Protein AF-A0A6G7YJJ7-F1 (afdb_monomer)

Mean predicted aligned error: 14.87 Å

Sequence (80 aa):
MTPFTPASHLTHDELPTASELAADCRAVGSNLRLERVARAAVSTPPSIHFEDYPA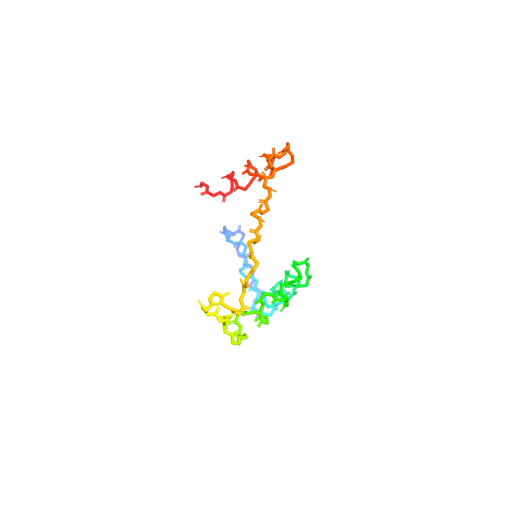EVTKREIKVDEATARLAGALHLHLD

Secondary structure (DSSP, 8-state):
-------TT-SS-PPPPHHHHHHHHHHHHHHTTTHHHHHHHHSPPPP--GGG-----PPPPPP--HHHHHHHHHHHTT--

Organism: NCBI:txid2714938

pLDDT: mean 77.43, std 13.07, range [42.38, 92.94]

Radius of gyration: 22.63 Å; Cα contacts (8 Å, |Δi|>4): 7; chains: 1; bounding box: 53×26×61 Å

Structure (mmCIF, N/CA/C/O backbone):
data_AF-A0A6G7YJJ7-F1
#
_entry.id   AF-A0A6G7YJJ7-F1
#
loop_
_atom_site.group_PDB
_atom_site.id
_atom_site.type_symbol
_atom_site.label_atom_id
_atom_site.label_alt_id
_atom_site.label_comp_id
_atom_site.label_asym_id
_atom_site.label_entity_id
_atom_site.label_seq_id
_atom_site.pdbx_PDB_ins_code
_atom_site.Cartn_x
_atom_site.Cartn_y
_atom_site.Cartn_z
_atom_site.occupancy
_atom_site.B_iso_or_equiv
_atom_site.auth_seq_id
_atom_site.auth_comp_id
_atom_site.auth_asym_id
_atom_site.auth_atom_id
_atom_site.pdbx_PDB_model_num
ATOM 1 N N . MET A 1 1 ? 26.878 -11.650 -45.476 1.00 42.38 1 MET A N 1
ATOM 2 C CA . MET A 1 1 ? 26.280 -11.346 -44.160 1.00 42.38 1 MET A CA 1
ATOM 3 C C . MET A 1 1 ? 27.414 -10.975 -43.227 1.00 42.38 1 MET A C 1
ATOM 5 O O . MET A 1 1 ? 28.108 -11.854 -42.741 1.00 42.38 1 MET A O 1
ATOM 9 N N . THR A 1 2 ? 27.696 -9.685 -43.097 1.00 43.19 2 THR A N 1
ATOM 10 C CA . THR A 1 2 ? 28.680 -9.164 -42.142 1.00 43.19 2 THR A CA 1
ATOM 11 C C . THR A 1 2 ? 28.044 -9.112 -40.749 1.00 43.19 2 THR A C 1
ATOM 13 O O . THR A 1 2 ? 26.888 -8.699 -40.650 1.00 43.19 2 THR A O 1
ATOM 16 N N . PRO A 1 3 ? 28.736 -9.550 -39.683 1.00 55.03 3 PRO A N 1
ATOM 17 C CA . PRO A 1 3 ? 28.210 -9.442 -38.329 1.00 55.03 3 PRO A CA 1
ATOM 18 C C . PRO A 1 3 ? 28.186 -7.971 -37.895 1.00 55.03 3 PRO A C 1
ATOM 20 O O . PRO A 1 3 ? 29.150 -7.234 -38.103 1.00 55.03 3 PRO A O 1
ATOM 23 N N . PHE A 1 4 ? 27.060 -7.546 -37.324 1.00 59.81 4 PHE A N 1
ATOM 24 C CA . PHE A 1 4 ? 26.902 -6.235 -36.705 1.00 59.81 4 PHE A CA 1
ATOM 25 C C . PHE A 1 4 ? 27.581 -6.263 -35.334 1.00 59.81 4 PHE A C 1
ATOM 27 O O . PHE A 1 4 ? 27.154 -6.999 -34.447 1.00 59.81 4 PHE A O 1
ATOM 34 N N . THR A 1 5 ? 28.648 -5.487 -35.169 1.00 66.00 5 THR A N 1
ATOM 35 C CA . THR A 1 5 ? 29.259 -5.239 -33.860 1.00 66.00 5 THR A CA 1
ATOM 36 C C . THR A 1 5 ? 28.543 -4.040 -33.235 1.00 66.00 5 THR A C 1
ATOM 38 O O . THR A 1 5 ? 28.650 -2.945 -33.796 1.00 66.00 5 THR A O 1
ATOM 41 N N . PRO A 1 6 ? 27.805 -4.196 -32.121 1.00 59.72 6 PRO A N 1
ATOM 42 C CA . PRO A 1 6 ? 27.148 -3.063 -31.485 1.00 59.72 6 PRO A CA 1
ATOM 43 C C . PRO A 1 6 ? 28.193 -2.095 -30.918 1.00 59.72 6 PRO A C 1
ATOM 45 O O . PRO A 1 6 ? 29.197 -2.496 -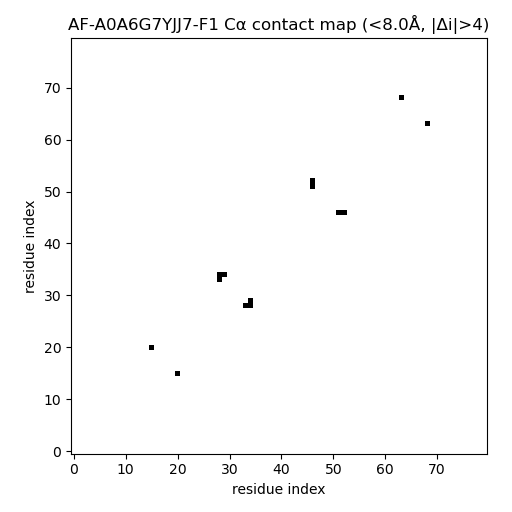30.326 1.00 59.72 6 PRO A O 1
ATOM 48 N N . ALA A 1 7 ? 27.972 -0.802 -31.149 1.00 57.53 7 ALA A N 1
ATOM 49 C CA . ALA A 1 7 ? 28.867 0.255 -30.709 1.00 57.53 7 ALA A CA 1
ATOM 50 C C . ALA A 1 7 ? 28.794 0.434 -29.181 1.00 57.53 7 ALA A C 1
ATOM 52 O O . ALA A 1 7 ? 27.718 0.629 -28.623 1.00 57.53 7 ALA A O 1
ATOM 53 N N . SER A 1 8 ? 29.961 0.455 -28.532 1.00 58.91 8 SER A N 1
ATOM 54 C CA . SER A 1 8 ? 30.207 0.618 -27.083 1.00 58.91 8 SER A CA 1
ATOM 55 C C . SER A 1 8 ? 29.772 1.977 -26.482 1.00 58.91 8 SER A C 1
ATOM 57 O O . SER A 1 8 ? 30.257 2.367 -25.421 1.00 58.91 8 SER A O 1
ATOM 59 N N . HIS A 1 9 ? 28.906 2.733 -27.161 1.00 55.09 9 HIS A N 1
ATOM 60 C CA . HIS A 1 9 ? 28.542 4.115 -26.819 1.00 55.09 9 HIS A CA 1
ATOM 61 C C . HIS A 1 9 ? 27.078 4.293 -26.400 1.00 55.09 9 HIS A C 1
ATOM 63 O O . HIS A 1 9 ? 26.640 5.427 -26.211 1.00 55.09 9 HIS A O 1
ATOM 69 N N . LEU A 1 10 ? 26.312 3.210 -26.250 1.00 54.34 10 LEU A N 1
ATOM 70 C CA . LEU A 1 10 ? 24.974 3.296 -25.676 1.00 54.34 10 LEU A CA 1
ATOM 71 C C . LEU A 1 10 ? 25.110 3.566 -24.172 1.00 54.34 10 LEU A C 1
ATOM 73 O O . LEU A 1 10 ? 25.392 2.681 -23.376 1.00 54.34 10 LEU A O 1
ATOM 77 N N . THR A 1 11 ? 24.933 4.830 -23.796 1.00 57.19 11 THR A N 1
ATOM 78 C CA . THR A 1 11 ? 24.857 5.337 -22.415 1.00 57.19 11 THR A CA 1
ATOM 79 C C . THR A 1 11 ? 23.596 4.885 -21.676 1.00 57.19 11 THR A C 1
ATOM 81 O O . THR A 1 11 ? 23.358 5.293 -20.540 1.00 57.19 11 THR A O 1
ATOM 84 N N . HIS A 1 12 ? 22.760 4.075 -22.317 1.00 54.22 12 HIS A N 1
ATOM 85 C CA . HIS A 1 12 ? 21.588 3.448 -21.736 1.00 54.22 12 HIS A CA 1
ATOM 86 C C . HIS A 1 12 ? 21.810 1.952 -21.892 1.00 54.22 12 HIS A C 1
ATOM 88 O O . HIS A 1 12 ? 21.951 1.482 -23.022 1.00 54.22 12 HIS A O 1
ATOM 94 N N . ASP A 1 13 ? 21.877 1.237 -20.768 1.00 60.16 13 ASP A N 1
ATOM 95 C CA . ASP A 1 13 ? 21.647 -0.207 -20.766 1.00 60.16 13 ASP A CA 1
ATOM 96 C C . ASP A 1 13 ? 20.421 -0.460 -21.650 1.00 60.16 13 ASP A C 1
ATOM 98 O O . ASP A 1 1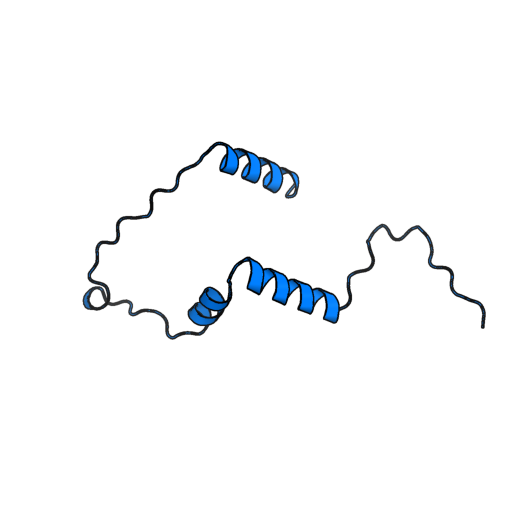3 ? 19.406 0.237 -21.512 1.00 60.16 13 ASP A O 1
ATOM 102 N N . GLU A 1 14 ? 20.541 -1.361 -22.625 1.00 69.50 14 GLU A N 1
ATOM 103 C CA . GLU A 1 14 ? 19.411 -1.699 -23.485 1.00 69.50 14 GLU A CA 1
ATOM 104 C C . GLU A 1 14 ? 18.212 -2.040 -22.593 1.00 69.50 14 GLU A C 1
ATOM 106 O O . GLU A 1 14 ? 18.313 -2.851 -21.672 1.00 69.50 14 GLU A O 1
ATOM 111 N N . LEU A 1 15 ? 17.083 -1.366 -22.834 1.00 74.62 15 LEU A N 1
ATOM 112 C CA . LEU A 1 15 ? 15.856 -1.606 -22.084 1.00 74.62 15 LEU A CA 1
ATOM 113 C C . LEU A 1 15 ? 15.528 -3.108 -22.131 1.00 74.62 15 LEU A C 1
ATOM 115 O O . LEU A 1 15 ? 15.478 -3.665 -23.234 1.00 74.62 15 LEU A O 1
ATOM 119 N N . PRO A 1 16 ? 15.265 -3.754 -20.978 1.00 82.75 16 PRO A N 1
ATOM 120 C CA . PRO A 1 16 ? 14.891 -5.158 -20.953 1.00 82.75 16 PRO A CA 1
ATOM 121 C C . PRO A 1 16 ? 13.658 -5.406 -21.817 1.00 82.75 16 PRO A C 1
ATOM 123 O O . PRO A 1 16 ? 12.792 -4.540 -21.993 1.00 82.75 16 PRO A O 1
ATOM 126 N N . THR A 1 17 ? 13.552 -6.616 -22.348 1.00 88.56 17 THR A N 1
ATOM 127 C CA . THR A 1 17 ? 12.390 -7.010 -23.138 1.00 88.56 17 THR A CA 1
ATOM 128 C C . THR A 1 17 ? 11.113 -6.932 -22.297 1.00 88.56 17 THR A C 1
ATOM 130 O O . THR A 1 17 ? 11.121 -7.105 -21.077 1.00 88.56 17 THR A O 1
ATOM 133 N N . ALA A 1 18 ? 9.958 -6.756 -22.947 1.00 91.12 18 ALA A N 1
ATOM 134 C CA . ALA A 1 18 ? 8.668 -6.740 -22.249 1.00 91.12 18 ALA A CA 1
ATOM 135 C C . ALA A 1 18 ? 8.412 -8.018 -21.419 1.00 91.12 18 ALA A C 1
ATOM 137 O O . ALA A 1 18 ? 7.717 -7.971 -20.404 1.00 91.12 18 ALA A O 1
ATOM 138 N N . SER A 1 19 ? 8.982 -9.157 -21.832 1.00 92.44 19 SER A N 1
ATOM 139 C CA . SER A 1 19 ? 8.890 -10.419 -21.090 1.00 92.44 19 SER A CA 1
ATOM 140 C C . SER A 1 19 ? 9.679 -10.382 -19.780 1.00 92.44 19 SER A C 1
ATOM 142 O O . SER A 1 19 ? 9.180 -10.860 -18.759 1.00 92.44 19 SER A O 1
ATOM 144 N N . GLU A 1 20 ? 10.886 -9.815 -19.803 1.00 88.00 20 GLU A N 1
ATOM 145 C CA . GLU A 1 20 ? 11.743 -9.650 -18.623 1.00 88.00 20 GLU A CA 1
ATOM 146 C C . GLU A 1 20 ? 11.113 -8.663 -17.640 1.00 88.00 20 GLU A C 1
ATOM 148 O O . GLU A 1 20 ? 10.893 -9.016 -16.484 1.00 88.00 20 GLU A O 1
ATOM 153 N N . LEU A 1 21 ? 10.647 -7.508 -18.124 1.00 91.06 21 LEU A N 1
ATOM 154 C CA . LEU A 1 21 ? 9.927 -6.537 -17.293 1.00 91.06 21 LEU A CA 1
ATOM 155 C C . LEU A 1 21 ? 8.667 -7.144 -16.651 1.00 91.06 21 LEU A C 1
ATOM 157 O O . LEU A 1 21 ? 8.388 -6.931 -15.471 1.00 91.06 21 LEU A O 1
ATOM 161 N N . ALA A 1 22 ? 7.908 -7.957 -17.395 1.00 91.50 22 ALA A N 1
ATOM 162 C CA . ALA A 1 22 ? 6.748 -8.653 -16.843 1.00 91.50 22 ALA A CA 1
ATOM 163 C C . ALA A 1 22 ? 7.135 -9.700 -15.780 1.00 91.50 22 ALA A C 1
ATOM 165 O O . ALA A 1 22 ? 6.359 -9.948 -14.852 1.00 91.50 22 ALA A O 1
ATOM 166 N N . ALA A 1 23 ? 8.302 -10.337 -15.910 1.00 92.94 23 ALA A N 1
ATOM 167 C CA . ALA A 1 23 ? 8.829 -11.255 -14.904 1.00 92.94 23 ALA A CA 1
ATOM 168 C C . ALA A 1 23 ? 9.235 -10.510 -13.628 1.00 92.94 23 ALA A C 1
ATOM 170 O O . ALA A 1 23 ? 8.848 -10.943 -12.539 1.00 92.94 23 ALA A O 1
ATOM 171 N N . ASP A 1 24 ? 9.886 -9.357 -13.761 1.00 91.00 24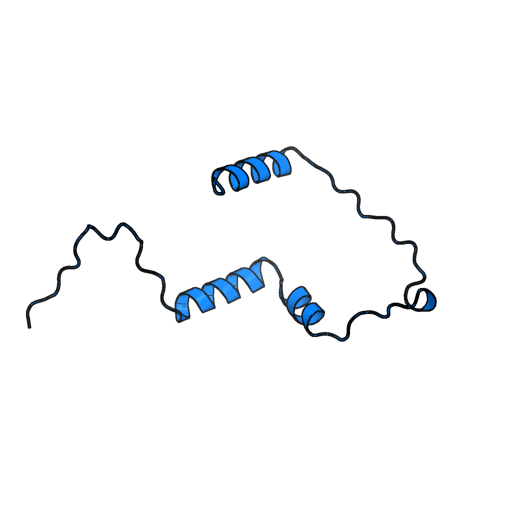 ASP A N 1
ATOM 172 C CA . ASP A 1 24 ? 10.258 -8.503 -12.634 1.00 91.00 24 ASP A CA 1
ATOM 173 C C . ASP A 1 24 ? 9.025 -8.022 -11.866 1.00 91.00 24 ASP A C 1
ATOM 175 O O . ASP A 1 24 ? 8.970 -8.137 -10.640 1.00 91.00 24 ASP A O 1
ATOM 179 N N . CYS A 1 25 ? 7.966 -7.593 -12.563 1.00 88.44 25 CYS A N 1
ATOM 180 C CA . CYS A 1 25 ? 6.705 -7.227 -11.913 1.00 88.44 25 CYS A CA 1
ATOM 181 C C . CYS A 1 25 ? 6.105 -8.385 -11.095 1.00 88.44 25 CYS A C 1
ATOM 183 O O . CYS A 1 25 ? 5.621 -8.170 -9.980 1.00 88.44 25 CYS A O 1
ATOM 185 N N . ARG A 1 26 ? 6.148 -9.623 -11.612 1.00 91.88 26 ARG A N 1
ATOM 186 C CA . ARG A 1 26 ? 5.676 -10.813 -10.877 1.00 91.88 26 ARG A CA 1
ATOM 187 C C . ARG A 1 26 ? 6.547 -11.107 -9.653 1.00 91.88 26 ARG A C 1
ATOM 189 O O . ARG A 1 26 ? 6.012 -11.436 -8.590 1.00 91.88 26 ARG A O 1
ATOM 196 N N . ALA A 1 27 ? 7.864 -10.962 -9.786 1.00 92.25 27 ALA A N 1
ATOM 197 C CA . ALA A 1 27 ? 8.809 -11.153 -8.690 1.00 92.25 27 ALA A CA 1
ATOM 198 C C . ALA A 1 27 ? 8.585 -10.121 -7.572 1.00 92.25 27 ALA A C 1
ATOM 200 O O . ALA A 1 27 ? 8.454 -10.493 -6.405 1.00 92.25 27 ALA A O 1
ATOM 201 N N . VAL A 1 28 ? 8.434 -8.841 -7.924 1.00 91.88 28 VAL A N 1
ATOM 202 C CA . VAL A 1 28 ? 8.100 -7.758 -6.982 1.00 91.88 28 VAL A CA 1
ATOM 203 C C . VAL A 1 28 ? 6.765 -8.025 -6.291 1.00 91.88 28 VAL A C 1
ATOM 205 O O . VAL A 1 28 ? 6.683 -7.947 -5.064 1.00 91.88 28 VAL A O 1
ATOM 208 N N . GLY A 1 29 ? 5.732 -8.398 -7.054 1.00 88.12 29 GLY A N 1
ATOM 209 C CA . GLY A 1 29 ? 4.416 -8.739 -6.513 1.00 88.12 29 GLY A CA 1
ATOM 210 C C . GLY A 1 29 ? 4.473 -9.850 -5.462 1.00 88.12 29 GLY A C 1
ATOM 211 O O . GLY A 1 29 ? 3.832 -9.735 -4.416 1.00 88.12 29 GLY A O 1
ATOM 212 N N . SER A 1 30 ? 5.296 -10.873 -5.703 1.00 87.19 30 SER A N 1
ATOM 213 C CA . SER A 1 30 ? 5.509 -11.991 -4.777 1.00 87.19 30 SER A CA 1
ATOM 214 C C . SER A 1 30 ? 6.293 -11.563 -3.530 1.00 87.19 30 SER A C 1
ATOM 216 O O . SER A 1 30 ? 5.849 -11.803 -2.406 1.00 87.19 30 SER A O 1
ATOM 218 N N . ASN A 1 31 ? 7.421 -10.867 -3.710 1.00 88.44 31 ASN A N 1
ATOM 219 C CA . ASN A 1 31 ? 8.306 -10.438 -2.619 1.00 88.44 31 ASN A CA 1
ATOM 220 C C . ASN A 1 31 ? 7.618 -9.470 -1.651 1.00 88.44 31 ASN A C 1
ATOM 222 O O . ASN A 1 31 ? 7.767 -9.582 -0.435 1.00 88.44 31 ASN A O 1
ATOM 226 N N . LEU A 1 32 ? 6.825 -8.545 -2.190 1.00 87.81 32 LEU A N 1
ATOM 227 C CA . LEU A 1 32 ? 6.087 -7.552 -1.413 1.00 87.81 32 LEU A CA 1
ATOM 228 C C . LEU A 1 32 ? 4.679 -8.024 -1.016 1.00 87.81 32 LEU A C 1
ATOM 230 O O . LEU A 1 32 ? 3.954 -7.288 -0.347 1.00 87.81 32 LEU A O 1
ATOM 234 N N . ARG A 1 33 ? 4.284 -9.248 -1.398 1.00 87.25 33 ARG A N 1
ATOM 235 C CA . ARG A 1 33 ? 2.967 -9.845 -1.108 1.00 87.25 33 ARG A CA 1
ATOM 236 C C . ARG A 1 33 ? 1.801 -8.942 -1.543 1.00 87.25 33 ARG A C 1
ATOM 238 O O . ARG A 1 33 ? 0.808 -8.785 -0.827 1.00 87.25 33 ARG A O 1
ATOM 245 N N . LEU A 1 34 ? 1.917 -8.344 -2.732 1.00 87.19 34 LEU A N 1
ATOM 246 C CA . LEU A 1 34 ? 0.976 -7.339 -3.251 1.00 87.19 34 LEU A CA 1
ATOM 247 C C . LEU A 1 34 ? -0.362 -7.920 -3.715 1.00 87.19 34 LEU A C 1
ATOM 249 O O . LEU A 1 34 ? -1.288 -7.163 -3.993 1.00 87.19 34 LEU A O 1
ATOM 253 N N . GLU A 1 35 ? -0.515 -9.243 -3.750 1.00 86.44 35 GLU A N 1
ATOM 254 C CA . GLU A 1 35 ? -1.771 -9.911 -4.114 1.00 86.44 35 GLU A CA 1
ATOM 255 C C . GLU A 1 35 ? -2.960 -9.423 -3.276 1.00 86.44 35 GLU A C 1
ATOM 257 O O . GLU A 1 35 ? -4.066 -9.241 -3.789 1.00 86.44 35 GLU A O 1
ATOM 262 N N . ARG A 1 36 ? -2.729 -9.145 -1.984 1.00 84.38 36 ARG A N 1
ATOM 263 C CA . ARG A 1 36 ? -3.752 -8.573 -1.099 1.00 84.38 36 ARG A CA 1
ATOM 264 C C . ARG A 1 36 ? -4.177 -7.175 -1.552 1.00 84.38 36 ARG A C 1
ATOM 266 O O . ARG A 1 36 ? -5.360 -6.856 -1.479 1.00 84.38 36 ARG A O 1
ATOM 273 N N . VAL A 1 37 ? -3.229 -6.357 -2.003 1.00 84.81 37 VAL A N 1
ATOM 274 C CA . VAL A 1 37 ? -3.481 -4.988 -2.477 1.00 84.81 37 VAL A CA 1
ATOM 275 C C . VAL A 1 37 ? -4.218 -5.021 -3.809 1.00 84.81 37 VAL A C 1
ATOM 277 O O . VAL A 1 37 ? -5.226 -4.341 -3.955 1.00 84.81 37 VAL A O 1
ATOM 280 N N . ALA A 1 38 ? -3.782 -5.873 -4.741 1.00 84.19 38 ALA A N 1
ATOM 281 C CA . ALA A 1 38 ? -4.457 -6.067 -6.021 1.00 84.19 38 ALA A CA 1
ATOM 282 C C . ALA A 1 38 ? -5.916 -6.511 -5.829 1.00 84.19 38 ALA A C 1
ATOM 284 O O . ALA A 1 38 ? -6.817 -5.957 -6.451 1.00 84.19 38 ALA A O 1
ATOM 285 N N . ARG A 1 39 ? -6.168 -7.451 -4.905 1.00 85.81 39 ARG A N 1
ATOM 286 C CA . ARG A 1 39 ? -7.527 -7.880 -4.540 1.00 85.81 39 ARG A CA 1
ATOM 287 C C . ARG A 1 39 ? -8.350 -6.748 -3.926 1.00 85.81 39 ARG A C 1
ATOM 289 O O . ARG A 1 39 ? -9.513 -6.604 -4.279 1.00 85.81 39 ARG A O 1
ATOM 296 N N . ALA A 1 40 ? -7.758 -5.961 -3.029 1.00 84.44 40 ALA A N 1
ATOM 297 C CA . ALA A 1 40 ? -8.434 -4.832 -2.393 1.00 84.44 40 ALA A CA 1
ATOM 298 C C . ALA A 1 40 ? -8.785 -3.716 -3.394 1.00 84.44 40 ALA A C 1
ATOM 300 O O . ALA A 1 40 ? -9.842 -3.104 -3.286 1.00 84.44 40 ALA A O 1
ATOM 301 N N . ALA A 1 41 ? -7.926 -3.478 -4.390 1.00 84.44 41 ALA A N 1
ATOM 302 C CA . ALA A 1 41 ? -8.134 -2.450 -5.408 1.00 84.44 41 ALA A CA 1
ATOM 303 C C . ALA A 1 41 ? -9.328 -2.745 -6.333 1.00 84.44 41 ALA A C 1
ATOM 305 O O . ALA A 1 41 ? -9.935 -1.814 -6.854 1.00 84.44 41 ALA A O 1
ATOM 306 N N . VAL A 1 42 ? -9.659 -4.026 -6.537 1.00 89.38 42 VAL A N 1
ATOM 307 C CA . VAL A 1 42 ? -10.782 -4.459 -7.392 1.00 89.38 42 VAL A CA 1
ATOM 308 C C . VAL A 1 42 ? -12.004 -4.932 -6.604 1.00 89.38 42 VAL A C 1
ATOM 310 O O . VAL A 1 42 ? -13.045 -5.209 -7.196 1.00 89.38 42 VAL A O 1
ATOM 313 N N . SER A 1 43 ? -11.895 -5.071 -5.281 1.00 86.19 43 SER A N 1
ATOM 314 C CA . SER A 1 43 ? -13.038 -5.410 -4.436 1.00 86.19 43 SER A CA 1
ATOM 315 C C . SER A 1 43 ? -13.997 -4.232 -4.309 1.00 86.19 43 SER A C 1
ATOM 317 O O . SER A 1 43 ? -13.588 -3.076 -4.418 1.00 86.19 43 SER A O 1
ATOM 319 N N . THR A 1 44 ? -15.266 -4.528 -4.022 1.00 85.19 44 THR A N 1
ATOM 320 C CA . THR A 1 44 ? -16.237 -3.505 -3.628 1.00 85.19 44 THR A CA 1
ATOM 321 C C . THR A 1 44 ? -15.640 -2.654 -2.504 1.00 85.19 44 THR A C 1
ATOM 323 O O . THR A 1 44 ? -15.134 -3.225 -1.531 1.00 85.19 44 THR A O 1
ATOM 326 N N . PRO A 1 45 ? -15.650 -1.316 -2.635 1.00 77.25 45 PRO A N 1
ATOM 327 C CA . PRO A 1 45 ? -15.112 -0.448 -1.604 1.00 77.25 45 PRO A CA 1
ATOM 328 C C . PRO A 1 45 ? -15.841 -0.688 -0.275 1.00 77.25 45 PRO A C 1
ATOM 330 O O . PRO A 1 45 ? -17.020 -1.056 -0.281 1.00 77.25 45 PRO A O 1
ATOM 333 N N . PRO A 1 46 ? -15.153 -0.502 0.864 1.00 79.75 46 PRO A N 1
ATOM 334 C CA . PRO A 1 46 ? -15.792 -0.605 2.167 1.00 79.75 46 PRO A CA 1
ATOM 335 C C . PRO A 1 46 ? -16.968 0.374 2.262 1.00 79.75 46 PRO A C 1
ATOM 337 O O . PRO A 1 46 ? -16.961 1.432 1.626 1.00 79.75 46 PRO A O 1
ATOM 340 N N . SER A 1 47 ? -17.973 0.017 3.062 1.00 82.12 47 SER A N 1
ATOM 341 C CA . SER A 1 47 ? -19.080 0.926 3.371 1.00 82.12 47 SER A CA 1
ATOM 342 C C . SER A 1 47 ? -18.571 2.248 3.954 1.00 82.12 47 SER A C 1
ATOM 344 O O . SER A 1 47 ? -17.582 2.298 4.686 1.00 82.12 47 SER A O 1
ATOM 346 N N . ILE A 1 48 ? -19.274 3.326 3.617 1.00 80.25 48 ILE A N 1
ATOM 347 C CA . ILE A 1 48 ? -19.017 4.677 4.124 1.00 80.25 48 ILE A CA 1
ATOM 348 C C . ILE A 1 48 ? -19.806 4.979 5.404 1.00 80.25 48 ILE A C 1
ATOM 350 O O . ILE A 1 48 ? -19.603 6.030 6.011 1.00 80.25 48 ILE A O 1
ATOM 354 N N . HIS A 1 49 ? -20.730 4.097 5.793 1.00 83.31 49 HIS A N 1
ATOM 355 C CA . HIS A 1 49 ? -21.557 4.290 6.976 1.00 83.31 49 HIS A CA 1
ATOM 356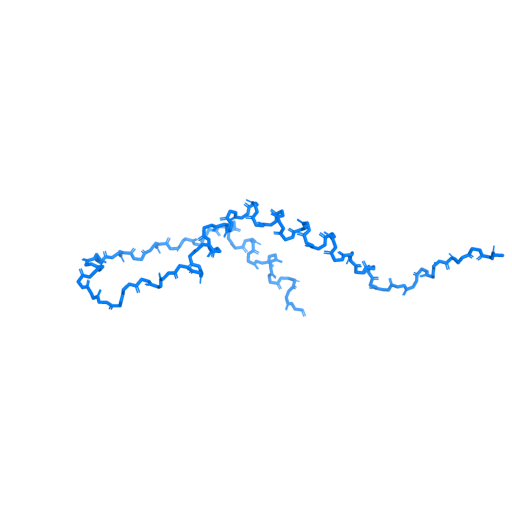 C C . HIS A 1 49 ? -20.777 3.929 8.238 1.00 83.31 49 HIS A C 1
ATOM 358 O O . HIS A 1 49 ? -20.103 2.902 8.310 1.00 83.31 49 HIS A O 1
ATOM 364 N N . PHE A 1 50 ? -20.900 4.779 9.257 1.00 72.06 50 PHE A N 1
ATOM 365 C CA . PHE A 1 50 ? -20.253 4.570 10.551 1.00 72.06 50 PHE A CA 1
ATOM 366 C C . PHE A 1 50 ? -20.708 3.260 11.215 1.00 72.06 50 PHE A C 1
ATOM 368 O O . PHE A 1 50 ? -19.903 2.556 11.818 1.00 72.06 50 PHE A O 1
ATOM 375 N N . GLU A 1 51 ? -21.987 2.910 11.057 1.00 80.75 51 GLU A N 1
ATOM 376 C CA . GLU A 1 51 ? -22.606 1.701 11.619 1.00 80.75 51 GLU A CA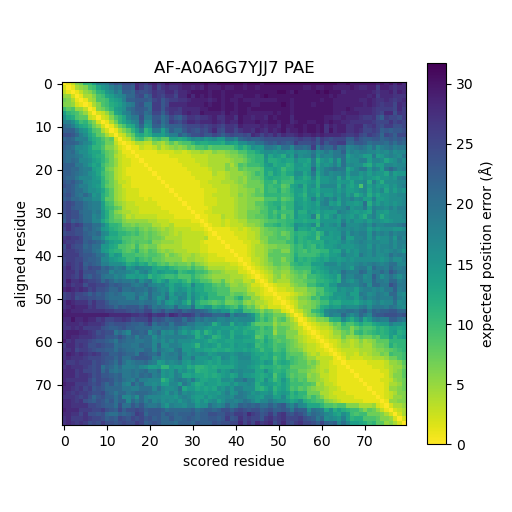 1
ATOM 377 C C . GLU A 1 51 ? -21.962 0.398 11.122 1.00 80.75 51 GLU A C 1
ATOM 379 O O . GLU A 1 51 ? -21.952 -0.595 11.849 1.00 80.75 51 GLU A O 1
ATOM 384 N N . ASP A 1 52 ? -21.385 0.415 9.917 1.00 76.75 52 ASP A N 1
ATOM 385 C CA . ASP A 1 52 ? -20.737 -0.742 9.292 1.00 76.75 52 ASP A CA 1
ATOM 386 C C . ASP A 1 52 ? -19.266 -0.904 9.724 1.00 76.75 52 ASP A C 1
ATOM 388 O O . ASP A 1 52 ? -18.669 -1.964 9.525 1.00 76.75 52 ASP A O 1
ATOM 392 N N . TYR A 1 53 ? -18.683 0.126 10.354 1.00 70.19 53 TYR A N 1
ATOM 393 C CA . TYR A 1 53 ? -17.328 0.120 10.919 1.00 70.19 53 TYR A CA 1
ATOM 394 C C . TYR A 1 53 ? -17.264 0.840 12.281 1.00 70.19 53 TYR A C 1
ATOM 396 O O . TYR A 1 53 ? -16.508 1.803 12.430 1.00 70.19 53 TYR A O 1
ATOM 404 N N . PRO A 1 54 ? -17.991 0.377 13.317 1.00 63.28 54 PRO A N 1
ATOM 405 C CA . PRO A 1 54 ? -18.144 1.106 14.580 1.00 63.28 54 PRO A CA 1
ATOM 406 C C . PRO A 1 54 ? -16.907 1.047 15.502 1.00 63.28 54 PRO A C 1
ATOM 408 O O . PRO A 1 54 ? -17.017 1.228 16.712 1.00 63.28 54 PRO A O 1
ATOM 411 N N . ALA A 1 55 ? -15.714 0.781 14.967 1.00 65.50 55 ALA A N 1
ATOM 412 C CA . ALA A 1 55 ? -14.490 0.683 15.749 1.00 65.50 55 ALA A CA 1
ATOM 413 C C . ALA A 1 55 ? -13.679 1.980 15.652 1.00 65.50 55 ALA A C 1
ATOM 415 O O . ALA A 1 55 ? -13.147 2.312 14.591 1.00 65.50 55 ALA A O 1
ATOM 416 N N . GLU A 1 56 ? -13.502 2.673 16.779 1.00 68.69 56 GLU A N 1
ATOM 417 C CA . GLU A 1 56 ? -12.400 3.623 16.943 1.00 68.69 56 GLU A CA 1
ATOM 418 C C . GLU A 1 56 ? -11.075 2.851 16.852 1.00 68.69 56 GLU A C 1
ATOM 420 O O . GLU A 1 56 ? -10.531 2.357 17.840 1.00 68.69 56 GLU A O 1
ATOM 425 N N . VAL A 1 57 ? -10.561 2.684 15.633 1.00 75.06 57 VAL A N 1
ATOM 426 C CA . VAL A 1 57 ? -9.241 2.095 15.414 1.00 75.06 57 VAL A CA 1
ATOM 427 C C . VAL A 1 57 ? -8.209 3.158 15.755 1.00 75.06 57 VAL A C 1
ATOM 429 O O . VAL A 1 57 ? -8.054 4.154 15.044 1.00 75.06 57 VAL A O 1
ATOM 432 N N . THR A 1 58 ? -7.476 2.946 16.844 1.00 78.19 58 THR A N 1
ATOM 433 C CA . THR A 1 58 ? -6.315 3.772 17.159 1.00 78.19 58 THR A CA 1
ATOM 434 C C . THR A 1 58 ? -5.320 3.706 16.005 1.00 78.19 58 THR A C 1
ATOM 436 O O . THR A 1 58 ? -4.980 2.636 15.492 1.00 78.19 58 THR A O 1
ATOM 439 N N . LYS A 1 59 ? -4.864 4.878 15.551 1.00 80.06 59 LYS A N 1
ATOM 440 C CA . LYS A 1 59 ? -3.846 4.957 14.500 1.00 80.06 59 LYS A CA 1
ATOM 441 C C . LYS A 1 59 ? -2.619 4.168 14.949 1.00 80.06 59 LYS A C 1
ATOM 443 O O . LYS A 1 59 ? -2.185 4.291 16.094 1.00 80.06 59 LYS A O 1
ATOM 448 N N . ARG A 1 60 ? -2.050 3.373 14.039 1.00 79.62 60 ARG A N 1
ATOM 449 C CA . ARG A 1 60 ? -0.771 2.705 14.292 1.00 79.62 60 ARG A CA 1
ATOM 450 C C . ARG A 1 60 ? 0.285 3.756 14.614 1.00 79.62 60 ARG A C 1
ATOM 452 O O . ARG A 1 60 ? 0.453 4.714 13.863 1.00 79.62 60 ARG A O 1
ATOM 459 N N . GLU A 1 61 ? 1.002 3.541 15.706 1.00 84.69 61 GLU A N 1
ATOM 460 C CA . GLU A 1 61 ? 2.192 4.316 16.023 1.00 84.69 61 GLU A CA 1
ATOM 461 C C . GLU A 1 61 ? 3.258 4.032 14.955 1.00 84.69 61 GLU A C 1
ATOM 463 O O . GLU A 1 61 ? 3.637 2.879 14.731 1.00 84.69 61 GLU A O 1
ATOM 468 N N . ILE A 1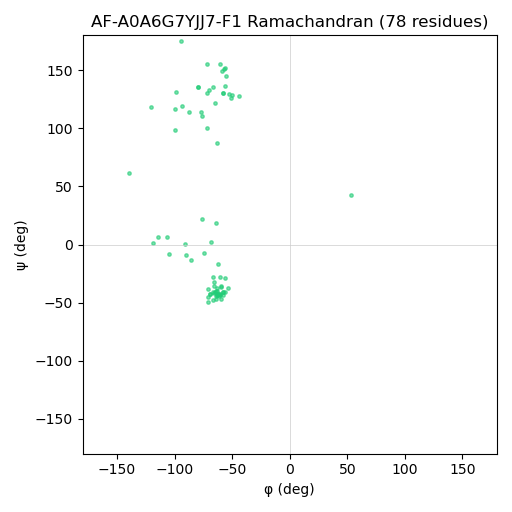 62 ? 3.715 5.078 14.269 1.00 81.88 62 ILE A N 1
ATOM 469 C CA . ILE A 1 62 ? 4.831 4.992 13.327 1.00 81.88 62 ILE A CA 1
ATOM 470 C C . ILE A 1 62 ? 6.090 5.364 14.101 1.00 81.88 62 ILE A C 1
ATOM 472 O O . ILE A 1 62 ? 6.194 6.477 14.615 1.00 81.88 62 ILE A O 1
ATOM 476 N N . LYS A 1 63 ? 7.045 4.437 14.183 1.00 85.50 63 LYS A N 1
ATOM 477 C CA . LYS A 1 63 ? 8.346 4.682 14.808 1.00 85.50 63 LYS A CA 1
ATOM 478 C C . LYS A 1 63 ? 9.372 4.981 13.730 1.00 85.50 63 LYS A C 1
ATOM 480 O O . LYS A 1 63 ? 9.463 4.248 12.750 1.00 85.50 63 LYS A O 1
ATOM 485 N N . VAL A 1 64 ? 10.134 6.051 13.929 1.00 84.06 64 VAL A N 1
ATOM 486 C CA . VAL A 1 64 ? 11.289 6.380 13.094 1.00 84.06 64 VAL A CA 1
ATOM 487 C C . VAL A 1 64 ? 12.522 5.917 13.847 1.00 84.06 64 VAL A C 1
ATOM 489 O O . 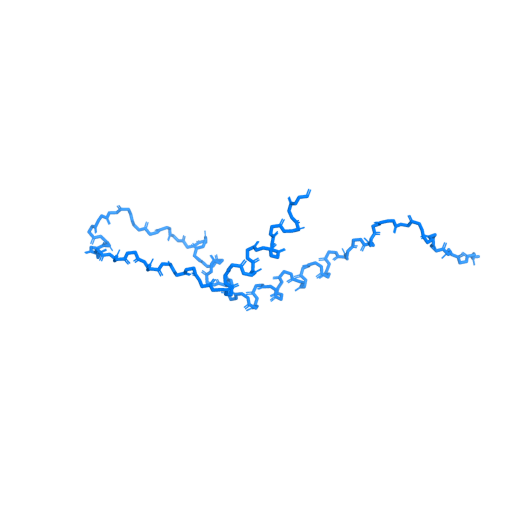VAL A 1 64 ? 12.970 6.569 14.788 1.00 84.06 64 VAL A O 1
ATOM 492 N N . ASP A 1 65 ? 13.013 4.743 13.478 1.00 90.00 65 ASP A N 1
ATOM 493 C CA . ASP A 1 65 ? 14.240 4.183 14.026 1.00 90.00 65 ASP A CA 1
ATOM 494 C C . ASP A 1 65 ? 15.452 4.505 13.140 1.00 90.00 65 ASP A C 1
ATOM 496 O O . ASP A 1 65 ? 15.350 5.087 12.055 1.00 90.00 65 ASP A O 1
ATOM 500 N N . GLU A 1 66 ? 16.634 4.127 13.618 1.00 88.69 66 GLU A N 1
ATOM 501 C CA . GLU A 1 66 ? 17.889 4.367 12.908 1.00 88.69 66 GLU A CA 1
ATOM 502 C C . GLU A 1 66 ? 17.913 3.691 11.524 1.00 88.69 66 GLU A C 1
ATOM 504 O O . GLU A 1 66 ? 18.438 4.249 10.560 1.00 88.69 66 GLU A O 1
ATOM 509 N N . ALA A 1 67 ? 17.304 2.507 11.391 1.00 85.94 67 ALA A N 1
ATOM 510 C CA . ALA A 1 67 ? 17.215 1.799 10.116 1.00 85.94 67 ALA A CA 1
ATOM 511 C C . ALA A 1 67 ? 16.348 2.559 9.102 1.00 85.94 67 ALA A C 1
ATOM 513 O O . ALA A 1 67 ? 16.734 2.684 7.940 1.00 85.94 67 ALA A O 1
ATOM 514 N N . THR A 1 68 ? 15.227 3.122 9.552 1.00 87.38 68 THR A N 1
ATOM 515 C CA . THR A 1 68 ? 14.345 3.974 8.748 1.00 87.38 68 THR A CA 1
ATOM 516 C C . THR A 1 68 ? 15.082 5.218 8.257 1.00 87.38 68 THR A C 1
ATOM 518 O O . THR A 1 68 ? 14.976 5.566 7.082 1.00 87.38 68 THR A O 1
ATOM 521 N N . ALA A 1 69 ? 15.886 5.853 9.116 1.00 85.38 69 ALA A N 1
ATOM 522 C CA . ALA A 1 69 ? 16.691 7.013 8.733 1.00 85.38 69 ALA A CA 1
ATOM 523 C C . ALA A 1 69 ? 17.745 6.667 7.664 1.00 85.38 69 ALA A C 1
ATOM 525 O O . ALA A 1 69 ? 17.884 7.395 6.679 1.00 85.38 69 ALA A O 1
ATOM 526 N N . ARG A 1 70 ? 18.442 5.528 7.805 1.00 85.56 70 ARG A N 1
ATOM 527 C CA . ARG A 1 70 ? 19.394 5.048 6.785 1.00 85.56 70 ARG A CA 1
ATOM 528 C C . ARG A 1 70 ? 18.709 4.759 5.448 1.00 85.56 70 ARG A C 1
ATOM 530 O O . ARG A 1 70 ? 19.236 5.141 4.406 1.00 85.56 70 ARG A O 1
ATOM 537 N N . LEU A 1 71 ? 17.536 4.121 5.471 1.00 83.75 71 LEU A N 1
ATOM 538 C CA . LEU A 1 71 ? 16.751 3.851 4.262 1.00 83.75 71 LEU A CA 1
ATOM 539 C C . LEU A 1 71 ? 16.280 5.142 3.585 1.00 83.75 71 LEU A C 1
ATOM 541 O O . LEU A 1 71 ? 16.414 5.272 2.373 1.00 83.75 71 LEU A O 1
ATOM 545 N N . ALA A 1 72 ? 15.779 6.110 4.355 1.00 82.69 72 ALA A N 1
ATOM 546 C CA . ALA A 1 72 ? 15.348 7.398 3.824 1.00 82.69 72 ALA A CA 1
ATOM 547 C C . ALA A 1 72 ? 16.502 8.149 3.142 1.00 82.69 72 ALA A C 1
ATOM 549 O O . ALA A 1 72 ? 16.328 8.644 2.033 1.00 82.69 72 ALA A O 1
ATOM 550 N N . GLY A 1 73 ? 17.690 8.170 3.756 1.00 83.19 73 GLY A N 1
ATOM 551 C CA . GLY A 1 73 ? 18.884 8.765 3.149 1.00 83.19 73 GLY A CA 1
ATO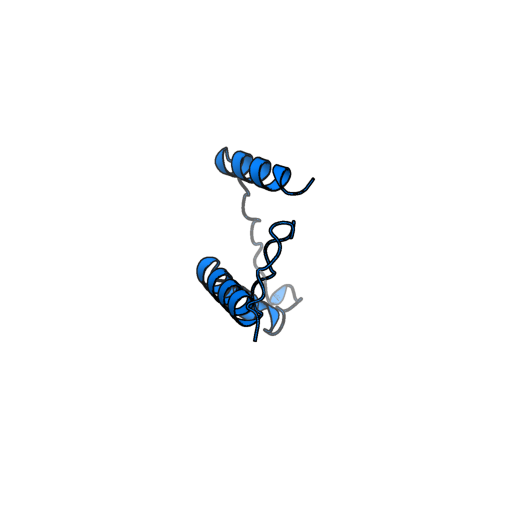M 552 C C . GLY A 1 73 ? 19.304 8.075 1.847 1.00 83.19 73 GLY A C 1
ATOM 553 O O . GLY A 1 73 ? 19.606 8.751 0.869 1.00 83.19 73 GLY A O 1
ATOM 554 N N . ALA A 1 74 ? 19.262 6.739 1.801 1.00 76.56 74 ALA A N 1
ATOM 555 C CA . ALA A 1 74 ? 19.584 5.981 0.591 1.00 76.56 74 ALA A CA 1
ATOM 556 C C . ALA A 1 74 ? 18.589 6.242 -0.554 1.00 76.56 74 ALA A C 1
ATOM 558 O O . ALA A 1 74 ? 19.007 6.385 -1.700 1.00 76.56 74 ALA A O 1
ATOM 559 N N . LEU A 1 75 ? 17.290 6.335 -0.247 1.00 76.25 75 LEU A N 1
ATOM 560 C CA . LEU A 1 75 ? 16.247 6.639 -1.233 1.00 76.25 75 LEU A CA 1
ATOM 561 C C . LEU A 1 75 ? 16.309 8.091 -1.716 1.00 76.25 75 LEU A C 1
ATOM 563 O O . LEU A 1 75 ? 16.115 8.342 -2.900 1.00 76.25 75 LEU A O 1
ATOM 567 N N . HIS A 1 76 ? 16.604 9.037 -0.819 1.00 73.94 76 HIS A N 1
ATOM 568 C CA . HIS A 1 76 ? 16.747 10.449 -1.170 1.00 73.94 76 HIS A CA 1
ATOM 569 C C . HIS A 1 76 ? 17.918 10.680 -2.134 1.00 73.94 76 HIS A C 1
ATOM 571 O O . HIS A 1 76 ? 17.770 11.425 -3.091 1.00 73.94 76 HIS A O 1
ATOM 577 N N . LEU A 1 77 ? 19.028 9.953 -1.955 1.00 58.28 77 LEU A N 1
ATOM 578 C CA . LEU A 1 77 ? 20.211 10.034 -2.821 1.00 58.28 77 LEU A CA 1
ATOM 579 C C . LEU A 1 77 ? 19.951 9.629 -4.289 1.00 58.28 77 LEU A C 1
ATOM 581 O O . LEU A 1 77 ? 20.775 9.912 -5.149 1.00 58.28 77 LEU A O 1
ATOM 585 N N . HIS A 1 78 ? 18.847 8.933 -4.575 1.00 56.97 78 HIS A N 1
ATOM 586 C CA . HIS A 1 78 ? 18.502 8.445 -5.917 1.00 56.97 78 HIS A CA 1
ATOM 587 C C . HIS A 1 78 ? 17.358 9.241 -6.576 1.00 56.97 78 HIS A C 1
ATOM 589 O O . HIS A 1 78 ? 16.854 8.817 -7.615 1.00 56.97 78 HIS A O 1
ATOM 595 N N . LEU A 1 79 ? 16.903 10.340 -5.959 1.00 54.50 79 LEU A N 1
ATOM 596 C CA . LEU A 1 79 ? 15.755 11.137 -6.420 1.00 54.50 79 LEU A CA 1
ATOM 597 C C . LEU A 1 79 ? 16.097 12.598 -6.776 1.00 54.50 79 LEU A C 1
ATOM 599 O O . LEU A 1 79 ? 15.185 13.327 -7.169 1.00 54.50 79 LEU A O 1
ATOM 603 N N . ASP A 1 80 ? 17.368 12.994 -6.666 1.00 53.31 80 ASP A N 1
ATOM 604 C CA . ASP A 1 80 ? 17.916 14.253 -7.204 1.00 53.31 80 ASP A CA 1
ATOM 605 C C . ASP A 1 80 ? 18.488 14.039 -8.618 1.00 53.31 80 ASP A C 1
ATOM 607 O O . ASP A 1 80 ? 18.346 14.956 -9.462 1.00 53.31 80 ASP A O 1
#

Solvent-accessible surface area (backbone atoms only — not comparable to full-atom values): 5464 Å² total; per-residue (Å²): 137,81,84,83,77,83,72,97,74,66,93,55,79,78,77,72,52,73,67,54,54,54,48,49,53,51,50,49,37,60,76,69,56,39,64,63,55,59,51,59,74,72,42,85,76,78,79,88,51,60,86,81,57,80,65,90,71,75,77,82,85,82,81,85,47,73,68,54,52,53,50,51,53,59,56,53,74,75,73,122

Foldseek 3Di:
DDDDDDDPPPPDDPDDDPVVVVVVVVVCCVVVVCPVVVCQVPDDDQDPDCVSVVDPDDDDDDDCDPVNVVVVVVVVVVVD